Protein AF-A0A7Y2GVQ3-F1 (afdb_monomer)

Nearest PDB structures (foldseek):
  3kkz-assembly1_A  TM=2.889E-01  e=9.788E-01  Bacteroides fragilis NCTC 9343
  3t7t-assembly3_C  TM=3.226E-01  e=3.526E+00  Phocaeicola vulgatus ATCC 8482
  3e7p-assembly1_A  TM=2.922E-01  e=2.880E+00  Phocaeicola vulgatus ATCC 8482
  6fws-assembly1_A  TM=2.058E-01  e=1.282E+00  Escherichia coli

Solvent-accessible surface area (backbone atoms only — not comparable to full-atom values): 7102 Å² total; per-residue (Å²): 92,77,47,78,28,74,86,45,52,41,59,53,27,28,39,53,53,45,51,52,40,22,50,36,25,75,70,61,58,31,91,61,86,40,67,83,64,93,56,29,44,59,49,48,53,61,75,71,60,49,90,74,71,71,80,51,57,67,55,55,51,51,57,48,53,76,79,44,94,50,67,46,81,45,73,35,79,45,65,46,57,67,71,44,66,60,41,59,98,46,72,68,33,48,54,52,42,52,51,46,42,53,51,48,48,50,33,38,76,70,68,64,27,53,55,31,16,37,34,48,43,79,54,86,130

Radius of gyration: 16.12 Å; Cα contacts (8 Å, |Δi|>4): 141; chains: 1; bounding box: 30×34×43 Å

Foldseek 3Di:
DKDFQLVQWDQLQQQVLLVLLCVCQVVVQAPDHRHRDPRRNVVSCVVQDDVVRDDGVVRVVVVCVVVAVFKDKDFAADSLCVSLVRGDPDPVSVVVSVVVRVVSVVCCVVVSTGGRMMDMGGDDD

pLDDT: mean 88.93, std 8.23, range [57.41, 98.31]

Secondary structure (DSSP, 8-state):
-EEE-GGG--HHHHHHHHHHHHHHHHTTSSSS--PPPSSHHHHHHHHT--SSPPPPHHHHHHHHHHH-SSEEEEEE--HHHHHHTTS-SSHHHHHHHHHHHHHHHHHHHTTSS---EEEEEEPP-

Structure (mmCIF, N/CA/C/O backbone):
data_AF-A0A7Y2GVQ3-F1
#
_entry.id   AF-A0A7Y2GVQ3-F1
#
loop_
_atom_site.group_PDB
_atom_site.id
_atom_site.type_symbol
_atom_site.label_atom_id
_atom_site.label_alt_id
_atom_site.label_comp_id
_atom_site.label_asym_id
_atom_site.label_entity_id
_atom_site.label_seq_id
_atom_site.pdbx_P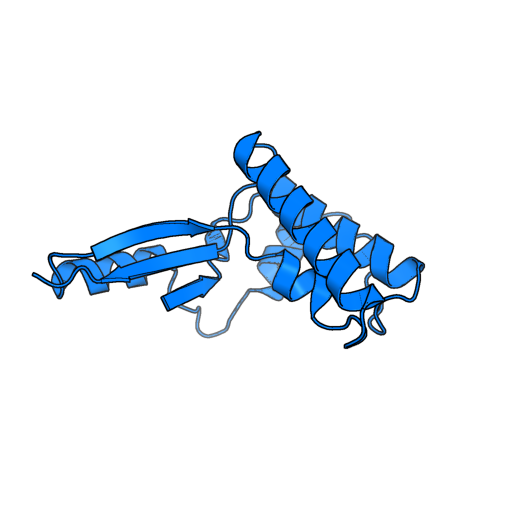DB_ins_code
_atom_site.Cartn_x
_atom_site.Cartn_y
_atom_site.Cartn_z
_atom_site.occupancy
_atom_site.B_iso_or_equiv
_atom_site.auth_seq_id
_atom_site.auth_comp_id
_atom_site.auth_asym_id
_atom_site.auth_atom_id
_atom_site.pdbx_PDB_model_num
ATOM 1 N N . VAL A 1 1 ? -0.797 6.819 16.395 1.00 68.94 1 VAL A N 1
ATOM 2 C CA . VAL A 1 1 ? 0.076 5.768 15.819 1.00 68.94 1 VAL A CA 1
ATOM 3 C C . VAL A 1 1 ? -0.545 5.325 14.510 1.00 68.94 1 VAL A C 1
ATOM 5 O O . VAL A 1 1 ? -1.767 5.370 14.425 1.00 68.94 1 VAL A O 1
ATOM 8 N N . GLU A 1 2 ? 0.266 5.006 13.503 1.00 75.88 2 GLU A N 1
ATOM 9 C CA . GLU A 1 2 ? -0.199 4.344 12.279 1.00 75.88 2 GLU A CA 1
ATOM 10 C C . GLU A 1 2 ? 0.330 2.913 12.283 1.00 75.88 2 GLU A C 1
ATOM 12 O O . GLU A 1 2 ? 1.502 2.715 12.600 1.00 75.88 2 GLU A O 1
ATOM 17 N N . ASP A 1 3 ? -0.527 1.958 11.955 1.00 78.81 3 ASP A N 1
ATOM 18 C CA . ASP A 1 3 ? -0.226 0.533 11.936 1.00 78.81 3 ASP A CA 1
ATOM 19 C C . ASP A 1 3 ? -0.728 -0.112 10.641 1.00 78.81 3 ASP A C 1
ATOM 21 O O . ASP A 1 3 ? -1.581 0.453 9.947 1.00 78.81 3 ASP A O 1
ATOM 25 N N . PHE A 1 4 ? -0.170 -1.269 10.304 1.00 78.38 4 PHE A N 1
ATOM 26 C CA . PHE A 1 4 ? -0.464 -1.992 9.077 1.00 78.38 4 PHE A CA 1
ATOM 27 C C . PHE A 1 4 ? -1.463 -3.121 9.346 1.00 78.38 4 PHE A C 1
ATOM 29 O O . PHE A 1 4 ? -1.130 -4.159 9.910 1.00 78.38 4 PHE A O 1
ATOM 36 N N . SER A 1 5 ? -2.706 -2.905 8.928 1.00 84.31 5 SER A N 1
ATOM 37 C CA . SER A 1 5 ? -3.825 -3.834 9.083 1.00 84.31 5 SER A CA 1
ATOM 38 C C . SER A 1 5 ? -3.858 -4.833 7.936 1.00 84.31 5 SER A C 1
ATOM 40 O O . SER A 1 5 ? -4.574 -4.664 6.944 1.00 84.31 5 SER A O 1
ATOM 42 N N . LEU A 1 6 ? -3.042 -5.873 8.084 1.00 81.81 6 LEU A N 1
ATOM 43 C CA . LEU A 1 6 ? -2.861 -6.967 7.131 1.00 81.81 6 LEU A CA 1
ATOM 44 C C . LEU A 1 6 ? -4.170 -7.655 6.740 1.00 81.81 6 LEU A C 1
ATOM 46 O O . LEU A 1 6 ? -4.337 -8.071 5.593 1.00 81.81 6 LEU A O 1
ATOM 50 N N . GLU A 1 7 ? -5.105 -7.729 7.682 1.00 82.38 7 GLU A N 1
ATOM 51 C CA . GLU A 1 7 ? -6.421 -8.340 7.531 1.00 82.38 7 GLU A CA 1
ATOM 52 C C . GLU A 1 7 ? -7.370 -7.551 6.613 1.00 82.38 7 GLU A C 1
ATOM 54 O O . GLU A 1 7 ? -8.369 -8.096 6.144 1.00 82.38 7 GLU A O 1
ATOM 59 N N . ASN A 1 8 ? -7.073 -6.276 6.333 1.00 87.44 8 ASN A N 1
ATOM 60 C CA . ASN A 1 8 ? -7.933 -5.424 5.507 1.00 87.44 8 ASN A CA 1
ATOM 61 C C . ASN A 1 8 ? -7.694 -5.601 4.001 1.00 87.44 8 ASN A C 1
ATOM 63 O O . ASN A 1 8 ? -8.483 -5.096 3.194 1.00 87.44 8 ASN A O 1
ATOM 67 N N . ALA A 1 9 ? -6.610 -6.266 3.597 1.00 91.62 9 ALA A N 1
ATOM 68 C CA . ALA A 1 9 ? -6.324 -6.472 2.186 1.00 91.62 9 ALA A CA 1
ATOM 69 C C . ALA A 1 9 ? -7.304 -7.485 1.580 1.00 91.62 9 ALA A C 1
ATOM 71 O O . ALA A 1 9 ? -7.356 -8.645 1.982 1.00 91.62 9 ALA A O 1
ATOM 72 N N . ASP A 1 10 ? -8.065 -7.049 0.573 1.00 94.50 10 ASP A N 1
ATOM 73 C CA . ASP A 1 10 ? -8.862 -7.947 -0.260 1.00 94.50 10 ASP A CA 1
ATOM 74 C C . ASP A 1 10 ? -8.066 -8.391 -1.502 1.00 94.50 10 ASP A C 1
ATOM 76 O O . ASP A 1 10 ? -6.934 -7.960 -1.749 1.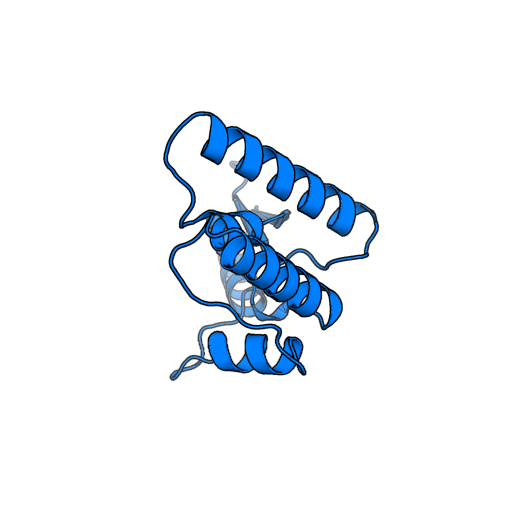00 94.50 10 ASP A O 1
ATOM 80 N N . LEU A 1 11 ? -8.674 -9.246 -2.330 1.00 96.25 11 LEU A N 1
ATOM 81 C CA . LEU A 1 11 ? -8.058 -9.716 -3.572 1.00 96.25 11 LEU A CA 1
ATOM 82 C C . LEU A 1 11 ? -7.607 -8.568 -4.494 1.00 96.25 11 LEU A C 1
ATOM 84 O O . LEU A 1 11 ? -6.590 -8.699 -5.176 1.00 96.25 11 LEU A O 1
ATOM 88 N N . ARG A 1 12 ? -8.354 -7.459 -4.547 1.00 97.31 12 ARG A N 1
ATOM 89 C CA . ARG A 1 12 ? -8.041 -6.313 -5.413 1.00 97.31 12 ARG A CA 1
ATOM 90 C C . ARG A 1 12 ? -6.897 -5.493 -4.835 1.00 97.31 12 ARG A C 1
ATOM 92 O O . ARG A 1 12 ? -6.015 -5.099 -5.594 1.00 97.31 12 ARG A O 1
ATOM 99 N N . THR A 1 13 ? -6.869 -5.308 -3.518 1.00 96.75 13 THR A N 1
ATOM 100 C CA . THR A 1 13 ? -5.750 -4.683 -2.810 1.00 96.75 13 THR A CA 1
ATOM 101 C C . THR A 1 13 ? -4.458 -5.458 -3.010 1.00 96.75 13 THR A C 1
ATOM 103 O O . THR A 1 13 ? -3.469 -4.879 -3.460 1.00 96.75 13 THR A O 1
ATOM 106 N N . ALA A 1 14 ? -4.479 -6.770 -2.765 1.00 96.69 14 ALA A N 1
ATOM 107 C CA . ALA A 1 14 ? -3.311 -7.617 -2.961 1.00 96.69 14 ALA A CA 1
ATOM 108 C C . ALA A 1 14 ? -2.858 -7.620 -4.432 1.00 96.69 14 ALA A C 1
ATOM 110 O O . ALA A 1 14 ? -1.669 -7.487 -4.719 1.00 96.69 14 ALA A O 1
ATOM 111 N N . ARG A 1 15 ? -3.799 -7.711 -5.388 1.00 97.06 15 ARG A N 1
ATOM 112 C CA . ARG A 1 15 ? -3.492 -7.643 -6.827 1.00 97.06 15 ARG A CA 1
ATOM 113 C C . ARG A 1 15 ? -2.782 -6.339 -7.186 1.00 97.06 15 ARG A C 1
ATOM 115 O O . ARG A 1 15 ? -1.732 -6.390 -7.815 1.00 97.06 15 ARG A O 1
ATOM 122 N N . TRP A 1 16 ? -3.334 -5.197 -6.775 1.00 96.69 16 TRP A N 1
ATOM 123 C CA . TRP A 1 16 ? -2.742 -3.891 -7.060 1.00 96.69 16 TRP A CA 1
ATOM 124 C C . TRP A 1 16 ? -1.330 -3.765 -6.476 1.00 96.69 16 TRP A C 1
ATOM 126 O O . TRP A 1 16 ? -0.418 -3.339 -7.184 1.00 96.69 16 TRP A O 1
ATOM 136 N N . TYR A 1 17 ? -1.130 -4.203 -5.230 1.00 96.44 17 TYR A N 1
ATOM 137 C CA . TYR A 1 17 ? 0.180 -4.202 -4.580 1.00 96.44 17 TYR A CA 1
ATOM 138 C C . TYR A 1 17 ? 1.229 -4.998 -5.375 1.00 96.44 17 TYR A C 1
ATOM 140 O O . TYR A 1 17 ? 2.261 -4.445 -5.765 1.00 96.44 17 TYR A O 1
ATOM 148 N N . TYR A 1 18 ? 0.951 -6.269 -5.688 1.00 96.62 18 TYR A N 1
ATOM 149 C CA . TYR A 1 18 ? 1.907 -7.112 -6.412 1.00 96.62 18 TYR A CA 1
ATOM 150 C C . TYR A 1 18 ? 2.120 -6.675 -7.864 1.00 96.62 18 TYR A C 1
ATOM 152 O O . TYR A 1 18 ? 3.235 -6.787 -8.374 1.00 96.62 18 TYR A O 1
ATOM 160 N N . ASP A 1 19 ? 1.100 -6.134 -8.535 1.00 96.06 19 ASP A N 1
ATOM 161 C CA . ASP A 1 19 ? 1.262 -5.600 -9.889 1.00 96.06 19 ASP A CA 1
ATOM 162 C C . ASP A 1 19 ? 2.169 -4.359 -9.897 1.00 96.06 19 ASP A C 1
ATOM 164 O O . ASP A 1 19 ? 3.031 -4.241 -10.772 1.00 96.06 19 ASP A O 1
ATOM 168 N N . MET A 1 20 ? 2.052 -3.473 -8.901 1.00 95.81 20 MET A N 1
ATOM 169 C CA . MET A 1 20 ? 2.955 -2.325 -8.746 1.00 95.81 20 MET A CA 1
ATOM 170 C C . MET A 1 20 ? 4.401 -2.767 -8.501 1.00 95.81 20 MET A C 1
ATOM 172 O O . MET A 1 20 ? 5.312 -2.274 -9.174 1.00 95.81 20 MET A O 1
ATOM 176 N N . LEU A 1 21 ? 4.617 -3.742 -7.610 1.00 94.94 21 LEU A N 1
ATOM 177 C CA . LEU A 1 21 ? 5.944 -4.319 -7.376 1.00 94.94 21 LEU A CA 1
ATOM 178 C C . LEU A 1 21 ? 6.525 -4.951 -8.646 1.00 94.94 21 LEU A C 1
ATOM 180 O O . LEU A 1 21 ? 7.690 -4.722 -8.974 1.00 94.94 21 LEU A O 1
ATOM 184 N N . ALA A 1 22 ? 5.715 -5.692 -9.407 1.00 94.38 22 ALA A N 1
ATOM 185 C CA . ALA A 1 22 ? 6.151 -6.301 -10.658 1.00 94.38 22 ALA A CA 1
ATOM 186 C C . ALA A 1 22 ? 6.534 -5.254 -11.715 1.00 94.38 22 ALA A C 1
ATOM 188 O O . ALA A 1 22 ? 7.527 -5.429 -12.429 1.00 94.38 22 ALA A O 1
ATOM 189 N N . VAL A 1 23 ? 5.790 -4.146 -11.806 1.00 94.38 23 VAL A N 1
ATOM 190 C CA . VAL A 1 23 ? 6.126 -3.016 -12.686 1.00 94.38 23 VAL A CA 1
ATOM 191 C C . VAL A 1 23 ? 7.451 -2.380 -12.267 1.00 94.38 23 VAL A C 1
ATOM 193 O O . VAL A 1 23 ? 8.329 -2.216 -13.116 1.00 94.38 23 VAL A O 1
ATOM 196 N N . PHE A 1 24 ? 7.626 -2.071 -10.980 1.00 93.25 24 PHE A N 1
ATOM 197 C CA . PHE A 1 24 ? 8.833 -1.415 -10.459 1.00 93.25 24 PHE A CA 1
ATOM 198 C C . PHE A 1 24 ? 10.069 -2.314 -10.581 1.00 93.25 24 PHE A C 1
ATOM 200 O O . PHE A 1 24 ? 11.161 -1.851 -10.921 1.00 93.25 24 PHE A O 1
ATOM 207 N N . SER A 1 25 ? 9.894 -3.617 -10.367 1.00 92.44 25 SER A N 1
ATOM 208 C CA . SER A 1 25 ? 10.952 -4.608 -10.543 1.00 92.44 25 SER A CA 1
ATOM 209 C C . SER A 1 25 ? 11.376 -4.714 -12.012 1.00 92.44 25 SER A C 1
ATOM 211 O O . SER A 1 25 ? 12.565 -4.646 -12.334 1.00 92.44 25 SER A O 1
ATOM 213 N N . LYS A 1 26 ? 10.416 -4.786 -12.948 1.00 93.12 26 LYS A N 1
ATOM 214 C CA . LYS A 1 26 ? 10.702 -4.834 -14.395 1.00 93.12 26 LYS A CA 1
ATOM 215 C C . LYS A 1 26 ? 11.355 -3.558 -14.926 1.00 93.12 26 LYS A C 1
ATOM 217 O O . LYS A 1 26 ? 12.186 -3.645 -15.831 1.00 93.12 26 LYS A O 1
ATOM 222 N N . SER A 1 27 ? 11.006 -2.393 -14.381 1.00 91.19 27 SER A N 1
ATOM 223 C CA . SER A 1 27 ? 11.629 -1.113 -14.735 1.00 91.19 27 SER A CA 1
ATOM 224 C C . SER A 1 27 ? 12.985 -0.886 -14.060 1.00 91.19 27 SER A C 1
ATOM 226 O O . SER A 1 27 ? 13.648 0.103 -14.371 1.00 91.19 27 SER A O 1
ATOM 228 N N . LYS A 1 28 ? 13.433 -1.815 -13.198 1.00 90.31 28 LYS A N 1
ATOM 229 C CA . LYS A 1 28 ? 14.673 -1.723 -12.407 1.00 90.31 28 LYS A CA 1
ATOM 230 C C . LYS A 1 28 ? 14.697 -0.517 -11.461 1.00 90.31 28 LYS A C 1
ATOM 232 O O . LYS A 1 28 ? 15.772 -0.018 -11.137 1.00 90.31 28 LYS A O 1
ATOM 237 N N . LEU A 1 29 ? 13.521 -0.052 -11.039 1.00 88.94 29 LEU A N 1
ATOM 238 C CA . LEU A 1 29 ? 13.377 1.014 -10.044 1.00 88.94 29 LEU A CA 1
ATOM 239 C C . LEU A 1 29 ? 13.599 0.504 -8.619 1.00 88.94 29 LEU A C 1
ATOM 241 O O . LEU A 1 29 ? 13.984 1.277 -7.749 1.00 88.94 29 LEU A O 1
ATOM 245 N N . ILE A 1 30 ? 13.394 -0.795 -8.400 1.00 87.31 30 ILE A N 1
ATOM 246 C CA . ILE A 1 30 ? 13.722 -1.497 -7.159 1.00 87.31 30 ILE A CA 1
ATOM 247 C C . ILE A 1 30 ? 14.681 -2.649 -7.463 1.00 87.31 30 ILE A C 1
ATOM 249 O O . ILE A 1 30 ? 14.664 -3.221 -8.557 1.00 87.31 30 ILE A O 1
ATOM 253 N N . HIS A 1 31 ? 15.548 -2.969 -6.503 1.00 80.06 31 HIS A N 1
ATOM 254 C CA . HIS A 1 31 ? 16.566 -4.011 -6.664 1.00 80.06 31 HIS A CA 1
ATOM 255 C C . HIS A 1 31 ? 16.007 -5.427 -6.536 1.00 80.06 31 HIS A C 1
ATOM 257 O O . HIS A 1 31 ? 16.560 -6.361 -7.118 1.00 80.06 31 HIS A O 1
ATOM 263 N N . GLU A 1 32 ? 14.931 -5.588 -5.773 1.00 84.12 32 GLU A N 1
ATOM 264 C CA . GLU A 1 32 ? 14.322 -6.884 -5.531 1.00 84.12 32 GLU A CA 1
ATOM 265 C C . GLU A 1 32 ? 13.511 -7.363 -6.743 1.00 84.12 32 GLU A C 1
ATOM 267 O O . GLU A 1 32 ? 12.850 -6.593 -7.455 1.00 84.12 32 GLU A O 1
ATOM 272 N N . HIS A 1 33 ? 13.607 -8.666 -7.020 1.00 84.88 33 HIS A N 1
ATOM 273 C CA . HIS A 1 33 ? 12.859 -9.274 -8.106 1.00 84.88 33 HIS A CA 1
ATOM 274 C C . HIS A 1 33 ? 11.467 -9.685 -7.632 1.00 84.88 33 HIS A C 1
ATOM 276 O O . HIS A 1 33 ? 11.326 -10.683 -6.931 1.00 84.88 33 HIS A O 1
ATOM 282 N N . HIS A 1 34 ? 10.447 -8.964 -8.091 1.00 87.69 34 HIS A N 1
ATOM 283 C CA . HIS A 1 34 ? 9.051 -9.300 -7.838 1.00 87.69 34 HIS A CA 1
ATOM 284 C C . HIS A 1 34 ? 8.401 -9.770 -9.145 1.00 87.69 34 HIS A C 1
ATOM 286 O O . HIS A 1 34 ? 8.102 -8.947 -10.016 1.00 87.69 34 HIS A O 1
ATOM 292 N N . PRO A 1 35 ? 8.229 -11.087 -9.354 1.00 84.06 35 PRO A N 1
ATOM 293 C CA . PRO A 1 35 ? 7.493 -11.591 -10.504 1.00 84.06 35 PRO A CA 1
ATOM 294 C C . PRO A 1 35 ? 5.992 -11.302 -10.358 1.00 84.06 35 PRO A C 1
ATOM 296 O O . PRO A 1 35 ? 5.502 -10.993 -9.273 1.00 84.06 35 PRO A O 1
ATOM 299 N N . HIS A 1 36 ? 5.243 -11.444 -11.455 1.00 86.69 36 HIS A N 1
ATOM 300 C CA . HIS A 1 36 ? 3.785 -11.476 -11.339 1.00 86.69 36 HIS A CA 1
ATOM 301 C C . HIS A 1 36 ? 3.360 -12.680 -10.501 1.00 86.69 36 HIS A C 1
ATOM 303 O O . HIS A 1 36 ? 3.896 -13.778 -10.659 1.00 86.69 36 HIS A O 1
ATOM 309 N N . VAL A 1 37 ? 2.370 -12.453 -9.646 1.00 93.19 37 VAL A N 1
ATOM 310 C CA . VAL A 1 37 ? 1.797 -13.469 -8.772 1.00 93.19 37 VAL A CA 1
ATOM 311 C C . VAL A 1 37 ? 0.454 -13.914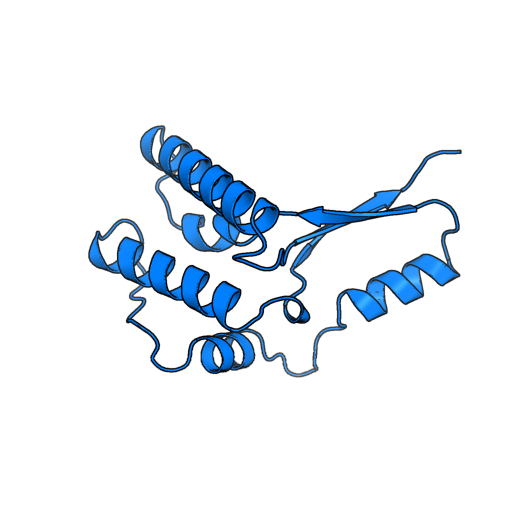 -9.345 1.00 93.19 37 VAL A C 1
ATOM 313 O O . VAL A 1 37 ? -0.424 -13.085 -9.581 1.00 93.19 37 VAL A O 1
ATOM 316 N N . ASP A 1 38 ? 0.266 -15.217 -9.552 1.00 92.69 38 ASP A N 1
ATOM 317 C CA . ASP A 1 38 ? -1.001 -15.749 -10.072 1.00 92.69 38 ASP A CA 1
ATOM 318 C C . ASP A 1 38 ? -2.142 -15.577 -9.051 1.00 92.69 38 ASP A C 1
ATOM 320 O O . ASP A 1 38 ? -3.211 -15.051 -9.388 1.00 92.69 38 ASP A O 1
ATOM 324 N N . ASP A 1 39 ? -1.875 -15.926 -7.787 1.00 95.88 39 ASP A N 1
ATOM 325 C CA . ASP A 1 39 ? -2.787 -15.789 -6.646 1.00 95.88 39 ASP A CA 1
ATOM 326 C C . ASP A 1 39 ? -2.267 -14.745 -5.634 1.00 95.88 39 ASP A C 1
ATOM 328 O O . ASP A 1 39 ? -1.507 -15.077 -4.720 1.00 95.88 39 ASP A O 1
ATOM 332 N N . PRO A 1 40 ? -2.616 -13.459 -5.815 1.00 96.12 40 PRO A N 1
ATOM 333 C CA . PRO A 1 40 ? -2.053 -12.375 -5.025 1.00 96.12 40 PRO A CA 1
ATOM 334 C C . PRO A 1 40 ? -2.578 -12.375 -3.593 1.00 96.12 40 PRO A C 1
ATOM 336 O O . PRO A 1 40 ? -1.833 -12.008 -2.696 1.00 96.12 40 PRO A O 1
ATOM 339 N N . LEU A 1 41 ? -3.827 -12.793 -3.352 1.00 94.94 41 LEU A N 1
ATOM 340 C CA . LEU A 1 41 ? -4.352 -12.832 -1.988 1.00 94.94 41 LEU A CA 1
ATOM 341 C C . LEU A 1 41 ? -3.658 -13.931 -1.187 1.00 94.94 41 LEU A C 1
ATOM 343 O O . LEU A 1 41 ? -3.236 -13.688 -0.064 1.00 94.94 41 LEU A O 1
ATOM 347 N N . LYS A 1 42 ? -3.441 -15.103 -1.792 1.00 94.31 42 LYS A N 1
ATOM 348 C CA . LYS A 1 42 ? -2.661 -16.156 -1.148 1.00 94.31 42 LYS A CA 1
ATOM 349 C C . LYS A 1 42 ? -1.219 -15.728 -0.871 1.00 94.31 42 LYS A C 1
ATOM 351 O O . LYS A 1 42 ? -0.712 -16.001 0.211 1.00 94.31 42 LYS A O 1
ATOM 356 N N . ALA A 1 43 ? -0.555 -15.080 -1.830 1.00 94.31 43 ALA A N 1
ATOM 357 C CA . ALA A 1 43 ? 0.803 -14.582 -1.611 1.00 94.31 43 ALA A CA 1
ATOM 358 C C . ALA A 1 43 ? 0.850 -13.550 -0.481 1.00 94.31 43 ALA A C 1
ATOM 360 O O . ALA A 1 43 ? 1.721 -13.644 0.376 1.00 94.31 43 ALA A O 1
ATOM 361 N N . TRP A 1 44 ? -0.135 -12.649 -0.433 1.00 93.25 44 TRP A N 1
ATOM 362 C CA . TRP A 1 44 ? -0.285 -11.687 0.65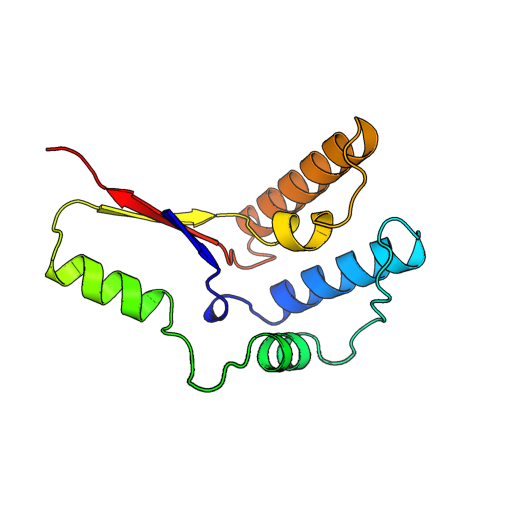1 1.00 93.25 44 TRP A CA 1
ATOM 363 C C . TRP A 1 44 ? -0.438 -12.387 2.002 1.00 93.25 44 TRP A C 1
ATOM 365 O O . TRP A 1 44 ? 0.294 -12.081 2.938 1.00 93.25 44 TRP A O 1
ATOM 375 N N . GLU A 1 45 ? -1.362 -13.341 2.105 1.00 91.50 45 GLU A N 1
ATOM 376 C CA . GLU A 1 45 ? -1.584 -14.113 3.330 1.00 91.50 45 GLU A CA 1
ATOM 377 C C . GLU A 1 45 ? -0.330 -14.876 3.762 1.00 91.50 45 GLU A C 1
ATOM 379 O O . GLU A 1 45 ? -0.051 -14.953 4.953 1.00 91.50 45 GLU A O 1
ATOM 384 N N . ASP A 1 46 ? 0.415 -15.455 2.818 1.00 91.38 46 ASP A N 1
ATOM 385 C CA . ASP A 1 46 ? 1.616 -16.240 3.102 1.00 91.38 46 ASP A CA 1
ATOM 386 C C . ASP A 1 46 ? 2.809 -15.352 3.509 1.00 91.38 46 ASP A C 1
ATOM 388 O O . ASP A 1 46 ? 3.541 -15.724 4.424 1.00 91.38 46 ASP A O 1
ATOM 392 N N . GLU A 1 47 ? 2.982 -14.179 2.890 1.00 88.50 47 GLU A N 1
ATOM 393 C CA . GLU A 1 47 ? 4.030 -13.197 3.220 1.00 88.50 47 GLU A CA 1
ATOM 394 C C . GLU A 1 47 ? 3.835 -12.584 4.611 1.00 88.50 47 GLU A C 1
ATOM 396 O O . GLU A 1 47 ? 4.798 -12.345 5.339 1.00 88.50 47 GLU A O 1
ATOM 401 N N . HIS A 1 48 ? 2.578 -12.386 5.002 1.00 85.12 48 HIS A N 1
ATOM 402 C CA . HIS A 1 48 ? 2.209 -11.740 6.257 1.00 85.12 48 HIS A CA 1
ATOM 403 C C . HIS A 1 48 ? 1.782 -12.732 7.349 1.00 85.12 48 HIS A C 1
ATOM 405 O O . HIS A 1 48 ? 1.267 -12.346 8.403 1.00 85.12 48 HIS A O 1
ATOM 411 N N . ARG A 1 49 ? 2.005 -14.033 7.123 1.00 84.69 49 ARG A N 1
ATOM 412 C CA . ARG A 1 49 ? 1.773 -15.079 8.119 1.00 84.69 49 ARG A CA 1
ATOM 413 C C . ARG A 1 49 ? 2.905 -15.071 9.143 1.00 84.69 49 ARG A C 1
ATOM 415 O O . ARG A 1 49 ? 4.036 -15.437 8.832 1.00 84.69 49 ARG A O 1
ATOM 422 N N . HIS A 1 50 ? 2.586 -14.733 10.386 1.00 79.25 50 HIS A N 1
ATOM 423 C CA . HIS A 1 50 ? 3.531 -14.795 11.502 1.00 79.25 50 HIS A CA 1
ATOM 424 C C . HIS A 1 50 ? 3.283 -16.020 12.393 1.00 79.25 50 HIS A C 1
ATOM 426 O O . HIS A 1 50 ? 2.141 -16.448 12.569 1.00 79.25 50 HIS A O 1
ATOM 432 N N . ASP A 1 51 ? 4.361 -16.570 12.961 1.00 78.19 51 ASP A N 1
ATOM 433 C CA . ASP A 1 51 ? 4.319 -17.580 14.024 1.00 78.19 51 ASP A CA 1
ATOM 434 C C . ASP A 1 51 ? 5.173 -17.102 15.223 1.00 78.19 51 ASP A C 1
ATOM 436 O O . ASP A 1 51 ? 6.399 -17.002 15.090 1.00 78.19 51 ASP A O 1
ATOM 440 N N . PRO A 1 52 ? 4.559 -16.759 16.374 1.00 80.69 52 PRO A N 1
ATOM 441 C CA . PRO A 1 52 ? 3.115 -16.785 16.628 1.00 80.69 52 PRO A CA 1
ATOM 442 C C . PRO A 1 52 ? 2.360 -15.719 15.807 1.00 80.69 52 PRO A C 1
ATOM 444 O O . PRO A 1 52 ? 2.973 -14.727 15.400 1.00 80.69 52 PRO A O 1
ATOM 447 N N . PRO A 1 53 ? 1.043 -15.892 15.568 1.00 76.62 53 PRO A N 1
ATOM 448 C CA . PRO A 1 53 ? 0.231 -14.873 14.911 1.00 76.62 53 PRO A CA 1
ATOM 449 C C . PRO A 1 53 ? 0.365 -13.524 15.623 1.00 76.62 53 PRO A C 1
ATOM 451 O O . PRO A 1 53 ? 0.308 -13.463 16.853 1.00 76.62 53 PRO A O 1
ATOM 454 N N . LEU A 1 54 ? 0.559 -12.451 14.853 1.00 76.88 54 LEU A N 1
ATOM 455 C CA . LEU A 1 54 ? 0.439 -11.094 15.383 1.00 76.88 54 LEU A CA 1
ATOM 456 C C . LEU A 1 54 ? -1.038 -10.793 15.660 1.00 76.88 54 LEU A C 1
ATOM 458 O O . LEU A 1 54 ? -1.912 -11.315 14.967 1.00 76.88 54 LEU A O 1
ATOM 462 N N . ASN A 1 55 ? -1.299 -9.948 16.658 1.00 74.56 55 ASN A N 1
ATOM 463 C CA . ASN A 1 55 ? -2.654 -9.488 16.956 1.00 74.56 55 ASN A CA 1
ATOM 464 C C . ASN A 1 55 ? -3.222 -8.736 15.746 1.00 74.56 55 ASN A C 1
ATOM 466 O O . ASN A 1 55 ? -2.535 -7.900 15.154 1.00 74.56 55 ASN A O 1
ATOM 470 N N . GLU A 1 56 ? -4.484 -9.000 15.407 1.00 76.06 56 GLU A N 1
ATOM 471 C CA . GLU A 1 56 ? -5.185 -8.226 14.379 1.00 76.06 56 GLU A CA 1
ATOM 472 C C . GLU A 1 56 ? -5.338 -6.773 14.855 1.00 76.06 56 GLU A C 1
ATOM 474 O O . GLU A 1 56 ? -5.540 -6.509 16.048 1.00 76.06 56 GLU A O 1
ATOM 479 N N . SER A 1 57 ? -5.330 -5.803 13.936 1.00 75.31 57 SER A N 1
ATOM 480 C CA . SER A 1 57 ? -5.518 -4.390 14.301 1.00 75.31 57 SER A CA 1
ATOM 481 C C . SER A 1 57 ? -6.839 -4.180 15.042 1.00 75.31 57 SER A C 1
ATOM 483 O O . SER A 1 57 ? -6.929 -3.362 15.958 1.00 75.31 57 SER A O 1
ATOM 485 N N . ARG A 1 58 ? -7.868 -4.961 14.700 1.00 73.38 58 ARG A N 1
ATOM 486 C CA . ARG A 1 58 ? -9.152 -4.977 15.414 1.00 73.38 58 ARG A CA 1
ATOM 487 C C . ARG A 1 58 ? -9.021 -5.376 16.888 1.00 73.38 58 ARG A C 1
ATOM 489 O O . ARG A 1 58 ? -9.705 -4.789 17.723 1.00 73.38 58 ARG A O 1
ATOM 496 N N . GLU A 1 59 ? -8.179 -6.352 17.216 1.00 79.44 59 GLU A N 1
ATOM 497 C CA . GLU A 1 59 ? -7.948 -6.772 18.605 1.00 79.44 59 GLU A CA 1
ATOM 498 C C . GLU A 1 59 ? -7.235 -5.666 19.383 1.00 79.44 59 GLU A C 1
ATOM 500 O O . GLU A 1 59 ? -7.687 -5.286 20.462 1.00 79.44 59 GLU A O 1
ATOM 505 N N . MET A 1 60 ? -6.217 -5.047 18.778 1.00 79.06 60 MET A N 1
ATOM 506 C CA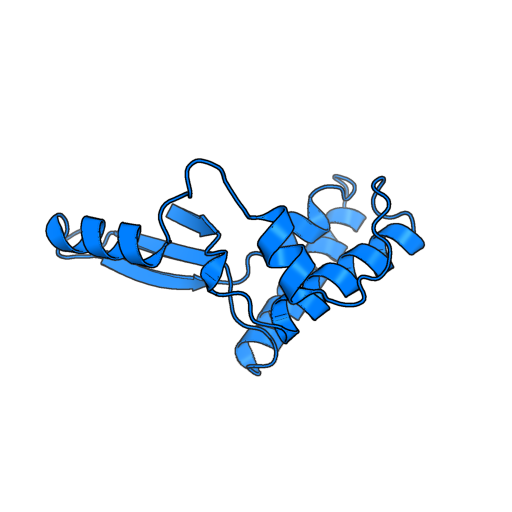 . MET A 1 60 ? -5.523 -3.900 19.371 1.00 79.06 60 MET A CA 1
ATOM 507 C C . MET A 1 60 ? -6.460 -2.710 19.621 1.00 79.06 60 MET A C 1
ATOM 509 O O . MET A 1 60 ? -6.404 -2.082 20.679 1.00 79.06 60 MET A O 1
ATOM 513 N N . ILE A 1 61 ? -7.343 -2.391 18.669 1.00 80.31 61 ILE A N 1
ATOM 514 C CA . ILE A 1 61 ? -8.334 -1.316 18.826 1.00 80.31 61 ILE A CA 1
ATOM 515 C C . ILE A 1 61 ? -9.303 -1.631 19.970 1.00 80.31 61 ILE A C 1
ATOM 517 O O . ILE A 1 61 ? -9.621 -0.735 20.754 1.00 80.31 61 ILE A O 1
ATOM 521 N N . ASN A 1 62 ? -9.757 -2.883 20.085 1.00 80.44 62 ASN A N 1
ATOM 522 C CA . ASN A 1 62 ? -10.646 -3.295 21.169 1.00 80.44 62 ASN A CA 1
ATOM 523 C C . ASN A 1 62 ? -9.978 -3.109 22.538 1.00 80.44 62 ASN A C 1
ATOM 525 O O . ASN A 1 62 ? -10.583 -2.498 23.417 1.00 80.44 62 ASN A O 1
ATOM 529 N N . GLU A 1 63 ? -8.725 -3.541 22.699 1.00 82.44 63 GLU A N 1
ATOM 530 C CA . GLU A 1 63 ? -7.975 -3.363 23.950 1.00 82.44 63 GLU A CA 1
ATOM 531 C C . GLU A 1 63 ? -7.761 -1.881 24.298 1.00 82.44 63 GLU A C 1
ATOM 533 O O . GLU A 1 63 ? -7.940 -1.465 25.445 1.00 82.44 63 GLU A O 1
ATOM 538 N N . ILE A 1 64 ? -7.442 -1.044 23.304 1.00 80.12 64 ILE A N 1
ATOM 539 C CA . ILE A 1 64 ? -7.340 0.410 23.500 1.00 80.12 64 ILE A CA 1
ATOM 540 C C . ILE A 1 64 ? -8.684 0.982 23.966 1.00 80.12 64 ILE A C 1
ATOM 542 O O . ILE A 1 64 ? -8.707 1.843 24.846 1.00 80.12 64 ILE A O 1
ATOM 546 N N . GLY A 1 65 ? -9.796 0.491 23.416 1.00 76.81 65 GLY A N 1
ATOM 547 C CA . GLY A 1 65 ? -11.144 0.908 23.789 1.00 76.81 65 GLY A CA 1
ATOM 548 C C . GLY A 1 65 ? -11.533 0.605 25.232 1.00 76.81 65 GLY A C 1
ATOM 549 O O . GLY A 1 65 ? -12.306 1.364 25.817 1.00 76.81 65 GLY A O 1
ATOM 550 N N . GLU A 1 66 ? -10.981 -0.449 25.829 1.00 78.94 66 GLU A N 1
ATOM 551 C CA . GLU A 1 66 ? -11.213 -0.766 27.242 1.00 78.94 66 G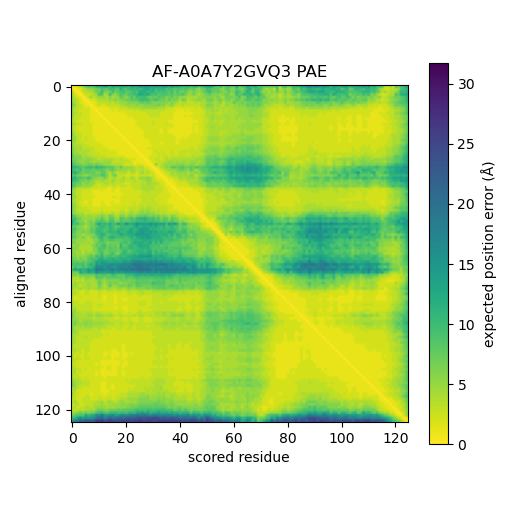LU A CA 1
ATOM 552 C C . GLU A 1 66 ? -10.479 0.201 28.186 1.00 78.94 66 GLU A C 1
ATOM 554 O O . GLU A 1 66 ? -10.976 0.507 29.271 1.00 78.94 66 GLU A O 1
ATOM 559 N N . GLY A 1 67 ? -9.313 0.712 27.773 1.00 78.19 67 GLY A N 1
ATOM 560 C CA . GLY A 1 67 ? -8.476 1.602 28.587 1.00 78.19 67 GLY A CA 1
ATOM 561 C C . GLY A 1 67 ? -8.652 3.102 28.321 1.00 78.19 67 GLY A C 1
ATOM 562 O O . GLY A 1 67 ? -8.384 3.919 29.204 1.00 78.19 67 GLY A O 1
ATOM 563 N N . PHE A 1 68 ? -9.099 3.485 27.123 1.00 77.56 68 PHE A N 1
ATOM 564 C CA . PHE A 1 68 ? -9.183 4.874 26.673 1.00 77.56 68 PHE A CA 1
ATOM 565 C C . PHE A 1 68 ? -10.559 5.170 26.077 1.00 77.56 68 PHE A C 1
ATOM 567 O O . PHE A 1 68 ? -10.977 4.566 25.098 1.00 77.56 68 PHE A O 1
ATOM 574 N N . SER A 1 69 ? -11.255 6.171 26.616 1.00 77.50 69 SER A N 1
ATOM 575 C CA . SER A 1 69 ? -12.592 6.560 26.143 1.00 77.50 69 SER A CA 1
ATOM 576 C C . SER A 1 69 ? -12.587 7.606 25.021 1.00 77.50 69 SER A C 1
ATOM 578 O O . SER A 1 69 ? -13.617 7.832 24.393 1.00 77.50 69 SER A O 1
ATOM 580 N N . ASN A 1 70 ? -11.440 8.240 24.750 1.00 83.19 70 ASN A N 1
ATOM 581 C CA . ASN A 1 70 ? -11.318 9.368 23.824 1.00 83.19 70 ASN A CA 1
ATOM 582 C C . ASN A 1 70 ? -10.249 9.126 22.755 1.00 83.19 70 ASN A C 1
ATOM 584 O O . ASN A 1 70 ? -9.142 9.668 22.809 1.00 83.19 70 ASN A O 1
ATOM 588 N N . TYR A 1 71 ? -10.602 8.344 21.742 1.00 83.38 71 TYR A N 1
ATOM 589 C CA . TYR A 1 71 ? -9.768 8.137 20.564 1.00 83.38 71 TYR A CA 1
ATOM 590 C C . TYR A 1 71 ? -10.601 8.154 19.279 1.00 83.38 71 TYR A C 1
ATOM 592 O O . TYR A 1 71 ? -11.828 8.061 19.297 1.00 83.38 71 TYR A O 1
ATOM 600 N N . LEU A 1 72 ? -9.919 8.343 18.157 1.00 85.06 72 LEU A N 1
ATOM 601 C CA . LEU A 1 72 ? -10.452 8.186 16.812 1.00 85.06 72 LEU A CA 1
ATOM 602 C C . LEU A 1 72 ? -9.620 7.126 16.095 1.00 85.06 72 LEU A C 1
ATOM 604 O O . LEU A 1 72 ? -8.393 7.129 16.215 1.00 85.06 72 LEU A O 1
ATOM 608 N N . VAL A 1 73 ? -10.296 6.252 15.356 1.00 84.00 73 VAL A N 1
ATOM 609 C CA . VAL A 1 73 ? -9.669 5.305 14.435 1.00 84.00 73 VAL A CA 1
ATOM 610 C C . VAL A 1 73 ? -10.036 5.725 13.021 1.00 84.00 73 VAL A C 1
ATOM 612 O O . VAL A 1 73 ? -11.215 5.884 12.708 1.00 84.00 73 VAL A O 1
ATOM 615 N N . GLU A 1 74 ? -9.028 5.920 12.184 1.00 87.44 74 GLU A N 1
ATOM 616 C CA . GLU A 1 74 ? -9.172 6.212 10.760 1.00 87.44 74 GLU A CA 1
ATOM 617 C C . GLU A 1 74 ? -8.404 5.166 9.957 1.00 87.44 74 GLU A C 1
ATOM 619 O O . GLU A 1 74 ? -7.375 4.674 10.408 1.00 87.44 74 GLU A O 1
ATOM 624 N N . THR A 1 75 ? -8.865 4.853 8.752 1.00 86.38 75 THR A N 1
ATOM 625 C CA . THR A 1 75 ? -8.086 4.061 7.794 1.00 86.38 75 THR A CA 1
ATOM 626 C C . THR A 1 75 ? -7.361 4.986 6.820 1.00 86.38 75 THR A C 1
ATOM 628 O O . THR A 1 75 ? -7.937 5.990 6.392 1.00 86.38 75 THR A O 1
ATOM 631 N N . ASN A 1 76 ? -6.129 4.663 6.429 1.00 91.00 76 ASN A N 1
ATOM 632 C CA . ASN A 1 76 ? -5.306 5.501 5.556 1.00 91.00 76 ASN A CA 1
ATOM 633 C C . ASN A 1 76 ? -4.534 4.689 4.490 1.00 91.00 76 ASN A C 1
ATOM 635 O O . ASN A 1 76 ? -4.367 3.477 4.633 1.00 91.00 76 ASN A O 1
ATOM 639 N N . PRO A 1 77 ? -4.065 5.347 3.409 1.00 93.50 77 PRO A N 1
ATOM 640 C CA . PRO A 1 77 ? -3.098 4.757 2.487 1.00 93.50 77 PRO A CA 1
ATOM 641 C C . PRO A 1 77 ? -1.831 4.341 3.233 1.00 93.50 77 PRO A C 1
ATOM 643 O O . PRO A 1 77 ? -1.339 5.088 4.085 1.00 93.50 77 PRO A O 1
ATOM 646 N N . TYR A 1 78 ? -1.289 3.180 2.891 1.00 94.56 78 TYR A N 1
ATOM 647 C CA . TYR A 1 78 ? -0.091 2.646 3.538 1.00 94.56 78 TYR A CA 1
ATOM 648 C C . TYR A 1 78 ? 0.777 1.818 2.590 1.00 94.56 78 TYR A C 1
ATOM 650 O O . TYR A 1 78 ? 1.991 1.759 2.786 1.00 94.56 78 TYR A O 1
ATOM 658 N N . LEU A 1 79 ? 0.204 1.228 1.535 1.00 94.44 79 LEU A N 1
ATOM 659 C CA . LEU A 1 79 ? 0.941 0.356 0.617 1.00 94.44 79 LEU A CA 1
ATOM 660 C C . LEU A 1 79 ? 2.033 1.093 -0.146 1.00 94.44 79 LEU A C 1
ATOM 662 O O . LEU A 1 79 ? 3.084 0.504 -0.403 1.00 94.44 79 LEU A O 1
ATOM 666 N N . TYR A 1 80 ? 1.840 2.381 -0.448 1.00 95.25 80 TYR A N 1
ATOM 667 C CA . TYR A 1 80 ? 2.874 3.205 -1.075 1.00 95.25 80 TYR A CA 1
ATOM 668 C C . TYR A 1 80 ? 4.199 3.174 -0.293 1.00 95.25 80 TYR A C 1
ATOM 670 O O . TYR A 1 80 ? 5.264 3.222 -0.903 1.00 95.25 80 TYR A O 1
ATOM 678 N N . ARG A 1 81 ? 4.158 3.037 1.044 1.00 93.75 81 ARG A N 1
ATOM 679 C CA . ARG A 1 81 ? 5.360 2.953 1.891 1.00 93.75 81 ARG A CA 1
ATOM 680 C C . ARG A 1 81 ? 6.170 1.704 1.562 1.00 93.75 81 ARG A C 1
ATOM 682 O O . ARG A 1 81 ? 7.382 1.797 1.400 1.00 93.75 81 ARG A O 1
ATOM 689 N N . SER A 1 82 ? 5.500 0.561 1.438 1.00 91.19 82 SER A N 1
ATOM 690 C CA . SER A 1 82 ? 6.139 -0.714 1.105 1.00 91.19 82 SER A CA 1
ATOM 691 C C . SER A 1 82 ? 6.619 -0.725 -0.346 1.00 91.19 82 SER A C 1
ATOM 693 O O . SER A 1 82 ? 7.782 -1.040 -0.593 1.00 91.19 82 SER A O 1
ATOM 695 N N . ILE A 1 83 ? 5.768 -0.298 -1.290 1.00 93.06 83 ILE A N 1
ATOM 696 C CA . ILE A 1 83 ? 6.078 -0.244 -2.732 1.00 93.06 83 ILE A CA 1
ATOM 697 C C . ILE A 1 83 ? 7.306 0.636 -3.000 1.00 93.06 83 ILE A C 1
ATOM 699 O O . ILE A 1 83 ? 8.187 0.265 -3.775 1.00 93.06 83 ILE A O 1
ATOM 703 N N . CYS A 1 84 ? 7.376 1.799 -2.351 1.00 94.56 84 CYS A N 1
ATOM 704 C CA . CYS A 1 84 ? 8.405 2.801 -2.611 1.00 94.56 84 CYS A CA 1
ATOM 705 C C . CYS A 1 84 ? 9.605 2.723 -1.659 1.00 94.56 84 CYS A C 1
ATOM 707 O O . CYS A 1 84 ? 10.530 3.523 -1.786 1.00 94.56 84 CYS A O 1
ATOM 709 N N . SER A 1 85 ? 9.624 1.765 -0.726 1.00 92.31 85 SER A N 1
ATOM 710 C CA . SER A 1 85 ? 10.655 1.644 0.320 1.00 92.31 85 SER A CA 1
ATOM 711 C C . SER A 1 85 ? 12.089 1.560 -0.216 1.00 92.31 85 SER A C 1
ATOM 713 O O . SER A 1 85 ? 13.029 1.954 0.472 1.00 92.31 85 SER A O 1
ATOM 715 N N . SER A 1 86 ? 12.250 1.054 -1.441 1.00 90.69 86 SER A N 1
ATOM 716 C CA . SER A 1 86 ? 13.542 0.843 -2.100 1.00 90.69 86 SER A CA 1
ATOM 717 C C . SER A 1 86 ? 13.853 1.862 -3.203 1.00 90.69 86 SER A C 1
ATOM 719 O O . SER A 1 86 ? 14.830 1.677 -3.929 1.00 90.69 86 SER A O 1
ATOM 721 N N . LEU A 1 87 ? 13.037 2.910 -3.368 1.00 92.50 87 LEU A N 1
ATOM 722 C CA . LEU A 1 87 ? 13.317 3.960 -4.348 1.00 92.50 87 LEU A CA 1
ATOM 723 C C . LEU A 1 87 ? 14.533 4.814 -3.936 1.00 92.50 87 LEU A C 1
ATOM 725 O O . LEU A 1 87 ? 14.850 4.916 -2.747 1.00 92.50 87 LEU A O 1
ATOM 729 N N . PRO A 1 88 ? 15.216 5.457 -4.903 1.00 91.94 88 PRO A N 1
ATOM 730 C CA . PRO A 1 88 ? 16.292 6.397 -4.610 1.00 91.94 88 PRO A CA 1
ATOM 731 C C . PRO A 1 88 ? 15.844 7.528 -3.675 1.00 91.94 88 PRO A C 1
ATOM 733 O O . PRO A 1 88 ? 14.730 8.031 -3.776 1.00 91.94 88 PRO A O 1
ATOM 736 N N . ASN A 1 89 ? 16.736 7.970 -2.788 1.00 93.31 89 ASN A N 1
ATOM 737 C CA . ASN A 1 89 ? 16.494 9.132 -1.929 1.00 93.31 89 ASN A CA 1
ATOM 738 C C . ASN A 1 89 ? 16.915 10.430 -2.641 1.00 93.31 89 ASN A C 1
ATOM 740 O O . ASN A 1 89 ? 17.861 11.105 -2.231 1.00 93.31 89 ASN A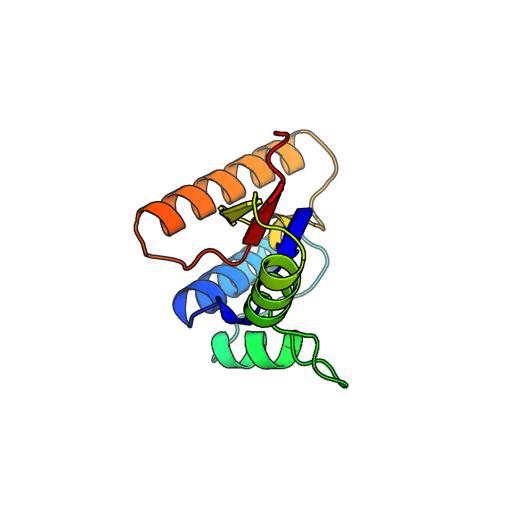 O 1
ATOM 744 N N . ASP A 1 90 ? 16.254 10.716 -3.758 1.00 95.81 90 ASP A N 1
ATOM 745 C CA . ASP A 1 90 ? 16.427 11.914 -4.575 1.00 95.81 90 ASP A CA 1
ATOM 746 C C . ASP A 1 90 ? 15.061 12.480 -5.012 1.00 95.81 90 ASP A C 1
ATOM 748 O O . ASP A 1 90 ? 14.008 11.978 -4.617 1.00 95.81 90 ASP A O 1
ATOM 752 N N . GLU A 1 91 ? 15.076 13.562 -5.795 1.00 97.62 91 GLU A N 1
ATOM 753 C CA . GLU A 1 91 ? 13.861 14.226 -6.293 1.00 97.62 91 GLU A CA 1
ATOM 754 C C . GLU A 1 91 ? 12.969 13.266 -7.089 1.00 97.62 91 GLU A C 1
ATOM 756 O O . GLU A 1 91 ? 11.757 13.233 -6.898 1.00 97.62 91 GLU A O 1
ATOM 761 N N . PHE A 1 92 ? 13.571 12.402 -7.907 1.00 95.31 92 PHE A N 1
ATOM 762 C CA . PHE A 1 92 ? 12.829 11.441 -8.710 1.00 95.31 92 PHE A CA 1
ATOM 763 C C . PHE A 1 92 ? 12.123 10.387 -7.844 1.00 95.31 92 PHE A C 1
ATOM 765 O O . PHE A 1 92 ? 10.949 10.084 -8.070 1.00 95.31 92 PHE A O 1
ATOM 772 N N . GLY A 1 93 ? 12.808 9.833 -6.838 1.00 95.44 93 GLY A N 1
ATOM 773 C CA . GLY A 1 93 ? 12.191 8.892 -5.903 1.00 95.44 93 GLY A CA 1
ATOM 774 C C . GLY A 1 93 ? 11.078 9.527 -5.066 1.00 95.44 93 GLY A C 1
ATOM 775 O O . GLY A 1 93 ? 10.059 8.878 -4.810 1.00 95.44 93 GLY A O 1
ATOM 776 N N . TYR A 1 94 ? 11.229 10.802 -4.695 1.00 96.75 94 TYR A N 1
ATOM 777 C CA . TYR A 1 94 ? 10.189 11.567 -4.007 1.00 96.75 94 TYR A CA 1
ATOM 778 C C . TYR A 1 94 ? 8.943 11.757 -4.887 1.00 96.75 94 TYR A C 1
ATOM 780 O O . TYR A 1 94 ? 7.849 11.365 -4.476 1.00 96.75 94 TYR A O 1
ATOM 788 N N . ASP A 1 95 ? 9.107 12.261 -6.112 1.00 97.88 95 ASP A N 1
ATOM 789 C CA . ASP A 1 95 ? 8.003 12.519 -7.048 1.00 97.88 95 ASP A CA 1
ATOM 790 C C . ASP A 1 95 ? 7.228 11.240 -7.393 1.00 97.88 95 ASP A C 1
ATOM 792 O O . ASP A 1 95 ? 5.992 11.218 -7.464 1.00 97.88 95 ASP A O 1
ATOM 796 N N . LEU A 1 96 ? 7.950 10.132 -7.577 1.00 96.75 96 LEU A N 1
ATOM 797 C CA . LEU A 1 96 ? 7.329 8.840 -7.833 1.00 96.75 96 LEU A CA 1
ATOM 798 C C . LEU A 1 96 ? 6.564 8.333 -6.603 1.00 96.75 96 LEU A C 1
ATOM 800 O O . LEU A 1 96 ? 5.466 7.796 -6.743 1.00 96.75 96 LEU A O 1
ATOM 804 N N . THR A 1 97 ? 7.101 8.541 -5.399 1.00 97.50 97 THR A N 1
ATOM 805 C CA . THR A 1 97 ? 6.408 8.194 -4.150 1.00 97.50 97 THR A CA 1
ATOM 806 C C . THR A 1 97 ? 5.123 8.996 -3.976 1.00 97.50 97 THR A C 1
ATOM 808 O O . THR A 1 97 ? 4.090 8.415 -3.640 1.00 97.50 97 THR A O 1
ATOM 811 N N . GLU A 1 98 ? 5.156 10.304 -4.241 1.00 98.19 98 GLU A N 1
ATOM 812 C CA . GLU A 1 98 ? 3.965 11.157 -4.206 1.00 98.19 98 GLU A CA 1
ATOM 813 C C . GLU A 1 98 ? 2.915 10.682 -5.220 1.00 98.19 98 GLU A C 1
ATOM 815 O O . GLU A 1 98 ? 1.739 10.539 -4.883 1.00 98.19 98 GLU A O 1
ATOM 820 N N . THR A 1 99 ? 3.350 10.323 -6.429 1.00 98.12 99 THR A N 1
ATOM 821 C CA . THR A 1 99 ? 2.465 9.782 -7.468 1.00 98.12 99 THR A CA 1
ATOM 822 C C . THR A 1 99 ? 1.775 8.489 -7.019 1.00 98.12 99 THR A C 1
ATOM 824 O O . THR A 1 99 ? 0.558 8.362 -7.154 1.00 98.12 99 THR A O 1
ATOM 827 N N . VAL A 1 100 ? 2.519 7.530 -6.455 1.00 97.81 100 VAL A N 1
ATOM 828 C CA . VAL A 1 100 ? 1.948 6.255 -5.978 1.00 97.81 100 VAL A CA 1
ATOM 829 C C . VAL A 1 100 ? 0.983 6.478 -4.811 1.00 97.81 100 VAL A C 1
ATOM 831 O O . VAL A 1 100 ? -0.083 5.861 -4.779 1.00 97.81 100 VAL A O 1
ATOM 834 N N . LEU A 1 101 ? 1.308 7.387 -3.888 1.00 97.94 101 LEU A N 1
ATOM 835 C CA . LEU A 1 101 ? 0.418 7.769 -2.790 1.00 97.94 101 LEU A CA 1
ATOM 836 C C . LEU A 1 101 ? -0.905 8.354 -3.305 1.00 97.94 101 LEU A C 1
ATOM 838 O O . LEU A 1 101 ? -1.975 7.973 -2.828 1.00 97.94 101 LEU A O 1
ATOM 842 N N . GLU A 1 102 ? -0.862 9.263 -4.279 1.00 98.31 102 GLU A N 1
ATOM 843 C CA . GLU A 1 102 ? -2.079 9.847 -4.854 1.00 98.31 102 GLU A CA 1
ATOM 844 C C . GLU A 1 102 ? -2.916 8.817 -5.623 1.00 98.31 102 GLU A C 1
ATOM 846 O O . GLU A 1 102 ? -4.149 8.832 -5.540 1.00 98.31 102 GLU A O 1
ATOM 851 N N . MET A 1 103 ? -2.270 7.862 -6.298 1.00 98.31 103 MET A N 1
ATOM 852 C CA . MET A 1 103 ? -2.965 6.729 -6.913 1.00 98.31 103 MET A CA 1
ATOM 853 C C . MET A 1 103 ? -3.680 5.868 -5.865 1.00 98.31 103 MET A C 1
ATOM 855 O O . MET A 1 103 ? -4.873 5.603 -6.016 1.00 98.31 103 MET A O 1
ATOM 859 N N . GLU A 1 104 ? -2.995 5.483 -4.782 1.00 98.06 104 GLU A N 1
ATOM 860 C CA . GLU A 1 104 ? -3.590 4.712 -3.680 1.00 98.06 104 GLU A CA 1
ATOM 861 C C . GLU A 1 104 ? -4.795 5.447 -3.078 1.00 98.06 104 GLU A C 1
ATOM 863 O O . GLU A 1 104 ? -5.873 4.873 -2.922 1.00 98.06 104 GLU A O 1
ATOM 868 N N . ARG A 1 105 ? -4.649 6.752 -2.812 1.00 97.38 105 ARG A N 1
ATOM 869 C CA . ARG A 1 105 ? -5.736 7.611 -2.318 1.00 97.38 105 ARG A CA 1
ATOM 870 C C . ARG A 1 105 ? -6.937 7.615 -3.253 1.00 97.38 105 ARG A C 1
ATOM 872 O O . ARG A 1 105 ? -8.071 7.543 -2.778 1.00 97.38 105 ARG A O 1
ATOM 879 N N . SER A 1 106 ? -6.722 7.728 -4.564 1.00 98.06 106 SER A N 1
ATOM 880 C CA . SER A 1 106 ? -7.827 7.709 -5.527 1.00 98.06 106 SER A CA 1
ATOM 881 C C . SER A 1 106 ? -8.541 6.364 -5.522 1.00 98.06 106 SER A C 1
ATOM 883 O O . SER A 1 106 ? -9.758 6.327 -5.358 1.00 98.06 106 SER A O 1
ATOM 885 N N . LEU A 1 107 ? -7.786 5.267 -5.584 1.00 97.75 107 LEU A N 1
ATOM 886 C CA . LEU A 1 107 ? -8.334 3.914 -5.594 1.00 97.75 107 LEU A CA 1
ATOM 887 C C . LEU A 1 107 ? -9.126 3.592 -4.319 1.00 97.75 107 LEU A C 1
ATOM 889 O O . LEU A 1 107 ? -10.190 2.976 -4.402 1.00 97.75 107 LEU A O 1
ATOM 893 N N . ILE A 1 108 ? -8.658 4.057 -3.156 1.00 96.56 108 ILE A N 1
ATOM 894 C CA . ILE A 1 108 ? -9.393 3.946 -1.888 1.00 96.56 108 ILE A CA 1
ATOM 895 C C . ILE A 1 108 ? -10.699 4.745 -1.942 1.00 96.56 108 ILE A C 1
ATOM 897 O O . ILE A 1 108 ? -11.756 4.214 -1.604 1.00 96.56 108 ILE A O 1
ATOM 901 N N . ARG A 1 109 ? -10.666 6.009 -2.395 1.00 96.62 109 ARG A N 1
ATOM 902 C CA . ARG A 1 109 ? -11.881 6.843 -2.517 1.00 96.62 109 ARG A CA 1
ATOM 903 C C . ARG A 1 109 ? -12.913 6.243 -3.470 1.00 96.62 109 ARG A C 1
ATOM 905 O O . ARG A 1 109 ? -14.108 6.412 -3.255 1.00 96.62 109 ARG A O 1
ATOM 912 N N . GLU A 1 110 ? -12.452 5.560 -4.511 1.00 97.19 110 GLU A N 1
ATOM 913 C CA . GLU A 1 110 ? -13.288 4.888 -5.507 1.00 97.19 110 GLU A CA 1
ATOM 914 C C . GLU A 1 110 ? -13.778 3.502 -5.047 1.00 97.19 110 GLU A C 1
ATOM 916 O O . GLU A 1 110 ? -14.603 2.888 -5.723 1.00 97.19 110 GLU A O 1
ATOM 921 N N . GLY A 1 111 ? -13.295 2.993 -3.907 1.00 95.88 111 GLY A N 1
ATOM 922 C CA . GLY A 1 111 ? -13.609 1.646 -3.417 1.00 95.88 111 GLY A CA 1
ATOM 923 C C . GLY A 1 111 ? -13.014 0.524 -4.279 1.00 95.88 111 GLY A C 1
ATOM 924 O O . GLY A 1 111 ? -13.479 -0.617 -4.224 1.00 95.88 111 GLY A O 1
ATOM 925 N N . ALA A 1 112 ? -12.011 0.845 -5.100 1.00 97.19 112 ALA A N 1
ATOM 926 C CA . ALA A 1 112 ? -11.299 -0.111 -5.941 1.00 97.19 112 ALA A CA 1
ATOM 927 C C . ALA A 1 112 ? -10.268 -0.924 -5.142 1.00 97.19 112 ALA A C 1
ATOM 929 O O . ALA A 1 112 ? -9.979 -2.065 -5.503 1.00 97.19 112 ALA A O 1
ATOM 930 N N . VAL A 1 113 ? -9.743 -0.334 -4.065 1.00 96.69 113 VAL A N 1
ATOM 931 C CA . VAL A 1 113 ? -8.734 -0.908 -3.171 1.00 96.69 113 VAL A CA 1
ATOM 932 C C . VAL A 1 113 ? -9.137 -0.615 -1.725 1.00 96.69 113 VAL A C 1
ATOM 934 O O . VAL A 1 113 ? -9.525 0.508 -1.405 1.00 96.69 113 VAL A O 1
ATOM 937 N N . SER A 1 114 ? -9.047 -1.610 -0.846 1.00 95.75 114 SER A N 1
ATOM 938 C CA . SER A 1 114 ? -9.279 -1.442 0.593 1.00 95.75 114 SER A CA 1
ATOM 939 C C . SER A 1 114 ? -8.070 -0.782 1.269 1.00 95.75 114 SER A C 1
ATOM 941 O O . SER A 1 114 ? -6.938 -1.186 0.986 1.00 95.75 114 SER A O 1
ATOM 943 N N . PRO A 1 115 ? -8.269 0.202 2.168 1.00 93.75 115 PRO A N 1
ATOM 944 C CA . PRO A 1 115 ? -7.176 0.809 2.917 1.00 93.75 115 PRO A CA 1
ATOM 945 C C . PRO A 1 115 ? -6.624 -0.176 3.956 1.00 93.75 115 PRO A C 1
ATOM 947 O O . PRO A 1 115 ? -7.371 -0.737 4.75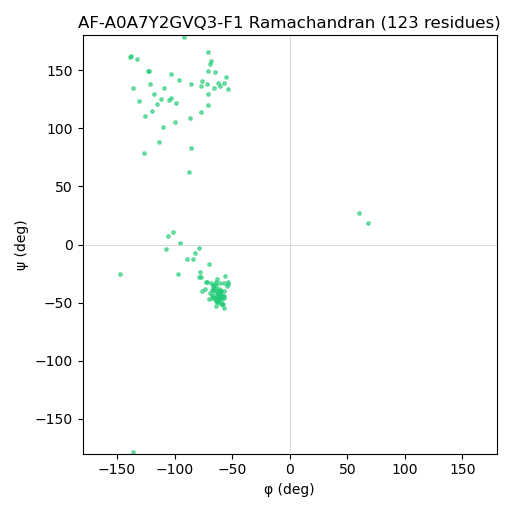6 1.00 93.75 115 PRO A O 1
ATOM 950 N N . VAL A 1 116 ? -5.307 -0.355 3.961 1.00 92.38 116 VAL A N 1
ATOM 951 C CA . VAL A 1 116 ? -4.608 -1.279 4.877 1.00 92.38 116 VAL A CA 1
ATOM 952 C C . VAL A 1 116 ? -3.823 -0.558 5.969 1.00 92.38 116 VAL A C 1
ATOM 954 O O . VAL A 1 116 ? -3.265 -1.200 6.845 1.00 92.38 116 VAL A O 1
ATOM 957 N N . GLY A 1 117 ? -3.767 0.773 5.948 1.00 90.88 117 GLY A N 1
ATOM 958 C CA . GLY A 1 117 ? -3.274 1.542 7.082 1.00 90.88 117 GLY A CA 1
ATOM 959 C C . GLY A 1 117 ? -4.391 1.810 8.081 1.00 90.88 117 GLY A C 1
ATOM 960 O O . GLY A 1 117 ? -5.503 2.172 7.688 1.00 90.88 117 GLY A O 1
ATOM 961 N N . THR A 1 118 ? -4.076 1.689 9.366 1.00 87.62 118 THR A N 1
ATOM 962 C CA . THR A 1 118 ? -4.931 2.118 10.474 1.00 87.62 118 THR A CA 1
ATOM 963 C C . THR A 1 118 ? -4.223 3.195 11.276 1.00 87.62 118 THR A C 1
ATOM 965 O O . THR A 1 118 ? -3.095 3.022 11.723 1.00 87.62 118 THR A O 1
ATOM 968 N N . ARG A 1 119 ? -4.902 4.312 11.522 1.00 86.75 119 ARG A N 1
ATOM 969 C CA . ARG A 1 119 ? -4.417 5.433 12.318 1.00 86.75 119 ARG A CA 1
ATOM 970 C C . ARG A 1 119 ? -5.266 5.604 13.568 1.00 86.75 119 ARG A C 1
ATOM 972 O O . ARG A 1 119 ? -6.455 5.890 13.488 1.00 86.75 119 ARG A O 1
ATOM 979 N N . ILE A 1 120 ? -4.622 5.518 14.728 1.00 84.12 120 ILE A N 1
ATOM 980 C CA . ILE A 1 120 ? -5.242 5.773 16.032 1.00 84.12 120 ILE A CA 1
ATOM 981 C C . ILE A 1 120 ? -4.777 7.132 16.555 1.00 84.12 120 ILE A C 1
ATOM 983 O O . ILE A 1 120 ? -3.570 7.388 16.686 1.00 84.12 120 ILE A O 1
ATOM 987 N N . ILE A 1 121 ? -5.739 8.004 16.858 1.00 83.75 121 ILE A N 1
ATOM 988 C CA . ILE A 1 121 ? -5.532 9.376 17.331 1.00 83.75 121 ILE A CA 1
ATOM 989 C C . ILE A 1 121 ? -6.174 9.517 18.712 1.00 83.75 121 ILE A C 1
ATOM 991 O O . ILE A 1 121 ? -7.394 9.446 18.839 1.00 83.75 121 ILE A O 1
ATOM 995 N N . ALA A 1 122 ? -5.366 9.758 19.743 1.00 82.25 122 ALA A N 1
ATOM 996 C CA . ALA A 1 122 ? -5.878 10.142 21.055 1.00 82.25 122 ALA A CA 1
ATOM 997 C C . ALA A 1 122 ? -6.411 11.582 21.009 1.00 82.25 122 ALA A C 1
ATOM 999 O O . ALA A 1 122 ? -5.776 12.464 20.424 1.00 82.25 122 ALA A O 1
ATOM 1000 N N . LYS A 1 123 ? -7.559 11.836 21.639 1.00 76.00 123 LYS A N 1
ATOM 1001 C CA . LYS A 1 123 ? -8.075 13.195 21.834 1.00 76.00 123 LYS A CA 1
ATOM 1002 C C . LYS A 1 123 ? -7.729 13.653 23.247 1.00 76.00 123 LYS A C 1
ATOM 1004 O O . LYS A 1 123 ? -8.132 13.013 24.215 1.00 76.00 123 LYS A O 1
ATOM 1009 N N . ASN A 1 124 ? -6.998 14.761 23.359 1.00 66.06 124 ASN A N 1
ATOM 1010 C CA . ASN A 1 124 ? -6.864 15.446 24.643 1.00 66.06 124 ASN A CA 1
ATOM 1011 C C . ASN A 1 124 ? -8.236 16.003 25.051 1.00 66.06 124 ASN A C 1
ATOM 1013 O O . ASN A 1 124 ? -8.944 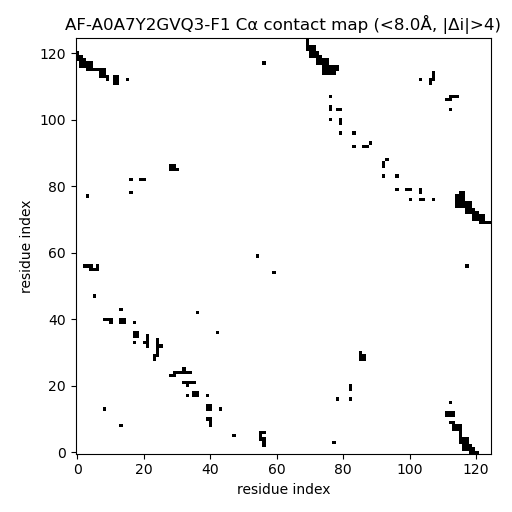16.560 24.208 1.00 66.06 124 ASN A O 1
ATOM 1017 N N . LEU A 1 125 ? -8.593 15.792 26.320 1.00 57.41 125 LEU A N 1
ATOM 1018 C CA . LEU A 1 125 ? -9.762 16.379 26.980 1.00 57.41 125 LEU A CA 1
ATOM 1019 C C . LEU A 1 125 ? -9.634 17.902 27.092 1.00 57.41 125 LEU A C 1
ATOM 1021 O O . LEU A 1 125 ? -8.506 18.370 27.374 1.00 57.41 125 LEU A O 1
#

Mean predicted aligned error: 5.28 Å

Sequence (125 aa):
VEDFSLENADLRTARWYYDMLAVFSKSKLIHEHHPHVDDPLKAWEDEHRHDPPLNESREMINEIGEGFSNYLVETNPYLYRSICSSLPNDEFGYDLTETVLEMERSLIREGAVSPVGTRIIAKNL